Protein AF-A0A496WK69-F1 (afdb_monomer_lite)

pLDDT: mean 81.02, std 20.54, range [31.05, 97.62]

Secondary structure (DSSP, 8-state):
------------------TT--EEEEEEEE--SS---HHHHHHHHHTT-TT-TT----EEEEEEEEETTTEEEEEEEESS----BTTEEEEEEEEE-----TT-----------------TT--

Sequence (124 aa):
MYHLAEIGSLVPERYISTPEATMYLSKVLIEGDKTISAYQIHQRLWALFPRQAKANRDFLFRVEGQQPGLGCELLMQSAQTPQTTATTRVLGQKRFEPAFHVGQRLRFRLRANPIKTIKDPNKG

Foldseek 3Di:
DDDDDDDDDPPPPDFPDDPPQWKKKWKKFFDAQDDDDPVVVLVQQVVQDVVCPPDDPFKDKDFPDADGRRGTIMIMMGSDDGHDDPGMDGPDMDTDRDGDDPPDDDDDDDDDDDDDDDDDPPPD

Radius of gyration: 22.36 Å; chains: 1; bounding box: 78×50×46 Å

Structure (mmCIF, N/CA/C/O backbone):
data_AF-A0A496WK69-F1
#
_entry.id   AF-A0A496WK69-F1
#
loop_
_atom_site.group_PDB
_atom_site.id
_atom_site.type_symbol
_atom_site.label_atom_id
_atom_site.label_alt_id
_atom_site.label_comp_id
_atom_site.label_asym_id
_atom_site.label_entity_id
_atom_site.label_seq_id
_atom_site.pdbx_PDB_ins_code
_atom_site.Cartn_x
_atom_site.Cartn_y
_atom_site.Cartn_z
_atom_site.occupancy
_atom_site.B_iso_or_equiv
_atom_site.auth_seq_id
_atom_site.auth_comp_id
_atom_site.auth_asym_id
_atom_site.auth_atom_id
_atom_site.pdbx_PDB_model_num
ATOM 1 N N . MET A 1 1 ? -60.304 -21.040 15.673 1.00 36.16 1 MET A N 1
ATOM 2 C CA . MET A 1 1 ? -59.674 -22.369 15.554 1.00 36.16 1 MET A CA 1
ATOM 3 C C . MET A 1 1 ? -58.195 -22.186 15.877 1.00 36.16 1 MET A C 1
ATOM 5 O O . MET A 1 1 ? -57.586 -21.280 15.329 1.00 36.16 1 MET A O 1
ATOM 9 N N . TYR A 1 2 ? -57.743 -22.935 16.881 1.00 31.05 2 TYR A N 1
ATOM 10 C CA . TYR A 1 2 ? -56.434 -23.051 17.550 1.00 31.05 2 TYR A CA 1
ATOM 11 C C . TYR A 1 2 ? -55.180 -22.814 16.657 1.00 31.05 2 TYR A C 1
ATOM 13 O O . TYR A 1 2 ? -55.219 -23.183 15.491 1.00 31.05 2 TYR A O 1
ATOM 21 N N . HIS A 1 3 ? -54.156 -22.041 17.088 1.00 32.12 3 HIS A N 1
ATOM 22 C CA . HIS A 1 3 ? -52.976 -22.420 17.930 1.00 32.12 3 HIS A CA 1
ATOM 23 C C . 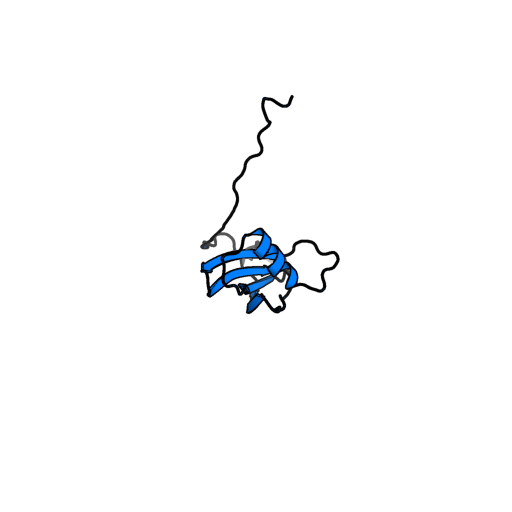HIS A 1 3 ? -52.000 -23.331 17.129 1.00 32.12 3 HIS A C 1
ATOM 25 O O . HIS A 1 3 ? -52.487 -24.284 16.542 1.00 32.12 3 HIS A O 1
ATOM 31 N N . LEU A 1 4 ? -50.676 -23.162 16.947 1.00 33.94 4 LEU A N 1
ATOM 32 C CA . LEU A 1 4 ? -49.480 -22.619 17.640 1.00 33.94 4 LEU A CA 1
ATOM 33 C C . LEU A 1 4 ? -48.410 -22.332 16.540 1.00 33.94 4 LEU A C 1
ATOM 35 O O . LEU A 1 4 ? -48.457 -22.975 15.497 1.00 33.94 4 LEU A O 1
ATOM 39 N N . ALA A 1 5 ? -47.568 -21.287 16.595 1.00 32.78 5 ALA A N 1
ATOM 40 C CA . ALA A 1 5 ? -46.218 -21.252 17.205 1.00 32.78 5 ALA A CA 1
ATOM 41 C C . ALA A 1 5 ? -45.318 -22.438 16.737 1.00 32.78 5 ALA A C 1
ATOM 43 O O . ALA A 1 5 ? -45.739 -23.580 16.815 1.00 32.78 5 ALA A O 1
ATOM 44 N N . GLU A 1 6 ? -44.116 -22.278 16.167 1.00 37.12 6 GLU A N 1
ATOM 45 C CA . GLU A 1 6 ? -42.922 -21.718 16.805 1.00 37.12 6 GLU A CA 1
ATOM 46 C C . GLU A 1 6 ? -41.688 -21.717 15.860 1.00 37.12 6 GLU A C 1
ATOM 48 O O . GLU A 1 6 ? -41.479 -22.641 15.081 1.00 37.12 6 GLU A O 1
ATOM 53 N N . ILE A 1 7 ? -40.848 -20.688 16.043 1.00 35.31 7 ILE A N 1
ATOM 54 C CA . ILE A 1 7 ? -39.372 -20.716 16.126 1.00 35.31 7 ILE A CA 1
ATOM 55 C C . ILE A 1 7 ? -38.533 -21.028 14.864 1.00 35.31 7 ILE A C 1
ATOM 57 O O . ILE A 1 7 ? -38.249 -22.163 14.510 1.00 35.31 7 ILE A O 1
ATOM 61 N N . GLY A 1 8 ? -37.930 -19.954 14.341 1.00 35.62 8 GLY A N 1
ATOM 62 C CA . GLY A 1 8 ? -36.472 -19.799 14.397 1.00 35.62 8 GLY A CA 1
ATOM 63 C C . GLY A 1 8 ? -35.630 -20.492 13.327 1.00 35.62 8 GLY A C 1
ATOM 64 O O . GLY A 1 8 ? -35.129 -21.591 13.522 1.00 35.62 8 GLY A O 1
ATOM 65 N N . SER A 1 9 ? -35.232 -19.720 12.317 1.00 32.97 9 SER A N 1
ATOM 66 C CA . SER A 1 9 ? -33.816 -19.719 11.949 1.00 32.97 9 SER A CA 1
ATOM 67 C C . SER A 1 9 ? -33.306 -18.290 12.028 1.00 32.97 9 SER A C 1
ATOM 69 O O . SER A 1 9 ? -33.605 -17.448 11.183 1.00 32.97 9 SER A O 1
ATOM 71 N N . LEU A 1 10 ? -32.578 -18.039 13.109 1.00 39.06 10 LEU A N 1
ATOM 72 C CA . LEU A 1 10 ? -31.714 -16.893 13.327 1.00 39.06 10 LEU A CA 1
ATOM 73 C C . LEU A 1 10 ? -30.897 -16.650 12.055 1.00 39.06 10 LEU A C 1
ATOM 75 O O . LEU A 1 10 ? -29.939 -17.372 11.790 1.00 39.06 10 LEU A O 1
ATOM 79 N N . VAL A 1 11 ? -31.271 -15.652 11.259 1.00 44.66 11 VAL A N 1
ATOM 80 C CA . VAL A 1 11 ? -30.336 -15.088 10.288 1.00 44.66 11 VAL A CA 1
ATOM 81 C C . VAL A 1 11 ? -29.286 -14.393 11.153 1.00 44.66 11 VAL A C 1
ATOM 83 O O . VAL A 1 11 ? -29.664 -13.493 11.907 1.00 44.66 11 VAL A O 1
ATOM 86 N N . PRO A 1 12 ? -28.009 -14.816 11.166 1.00 38.50 12 PRO A N 1
ATOM 87 C CA . PRO A 1 12 ? -27.012 -14.113 11.946 1.00 38.50 12 PRO A CA 1
ATOM 88 C C . PRO A 1 12 ? -26.787 -12.764 11.267 1.00 38.50 12 PRO A C 1
ATOM 90 O O . PRO A 1 12 ? -26.055 -12.622 10.290 1.00 38.50 12 PRO A O 1
ATOM 93 N N . GLU A 1 13 ? -27.489 -11.772 11.791 1.00 48.25 13 GLU A N 1
ATOM 94 C CA . GLU A 1 13 ? -27.231 -10.364 11.598 1.00 48.25 13 GLU A CA 1
ATOM 95 C C . GLU A 1 13 ? -25.744 -10.099 11.886 1.00 48.25 13 GLU A C 1
ATOM 97 O O . GLU A 1 13 ? -25.196 -10.611 12.868 1.00 48.25 13 GLU A O 1
ATOM 102 N N . ARG A 1 14 ? -25.129 -9.250 11.047 1.00 44.06 14 ARG A N 1
ATOM 103 C CA . ARG A 1 14 ? -23.736 -8.738 11.072 1.00 44.06 14 ARG A CA 1
ATOM 104 C C . ARG A 1 14 ? -22.775 -9.376 10.066 1.00 44.06 14 ARG A C 1
ATOM 106 O O . ARG A 1 14 ? -21.663 -9.780 10.404 1.00 44.06 14 ARG A O 1
ATOM 113 N N . TYR A 1 15 ? -23.151 -9.307 8.793 1.00 42.00 15 TYR A N 1
ATOM 114 C CA . TYR A 1 15 ? -22.166 -9.070 7.743 1.00 42.00 15 TYR A CA 1
ATOM 115 C C . TYR A 1 15 ? -21.803 -7.576 7.784 1.00 42.00 15 TYR A C 1
ATOM 117 O O . TYR A 1 15 ? -22.607 -6.728 7.406 1.00 42.00 15 TYR A O 1
ATOM 125 N N . ILE A 1 16 ? -20.623 -7.223 8.303 1.00 48.59 16 ILE A N 1
ATOM 126 C CA . ILE A 1 16 ? -20.099 -5.851 8.193 1.00 48.59 16 ILE A CA 1
ATOM 127 C C . ILE A 1 16 ? -19.389 -5.763 6.840 1.00 48.59 16 ILE A C 1
ATOM 129 O O . ILE A 1 16 ? -18.165 -5.750 6.759 1.00 48.59 16 ILE A O 1
ATOM 133 N N . SER A 1 17 ? -20.163 -5.777 5.762 1.00 46.31 17 SER A N 1
ATOM 134 C CA . SER A 1 17 ? -19.691 -5.310 4.464 1.00 46.31 17 SER A CA 1
ATOM 135 C C . SER A 1 17 ? -20.702 -4.290 3.986 1.00 46.31 17 SER A C 1
ATOM 137 O O . SER A 1 17 ? -21.854 -4.622 3.709 1.00 46.31 17 SER A O 1
ATOM 139 N N . THR A 1 18 ? -20.295 -3.025 3.979 1.00 45.53 18 THR A N 1
ATOM 140 C CA . THR A 1 18 ? -21.033 -1.979 3.281 1.00 45.53 18 THR A CA 1
ATOM 141 C C . THR A 1 18 ? -21.160 -2.395 1.809 1.00 45.53 18 THR A C 1
ATOM 143 O O . THR A 1 18 ? -20.129 -2.649 1.185 1.00 45.53 18 THR A O 1
ATOM 146 N N . PRO A 1 19 ? -22.371 -2.462 1.224 1.00 44.44 19 PRO A N 1
ATOM 147 C CA . PRO A 1 19 ? -22.576 -3.062 -0.101 1.00 44.44 19 PRO A CA 1
ATOM 148 C C . PRO A 1 19 ? -21.955 -2.325 -1.304 1.00 44.44 19 PRO A C 1
ATOM 150 O O . PRO A 1 19 ? -22.156 -2.767 -2.429 1.00 44.44 19 PRO A O 1
ATOM 153 N N . GLU A 1 20 ? -21.211 -1.227 -1.126 1.00 51.00 20 GLU A N 1
ATOM 154 C CA . 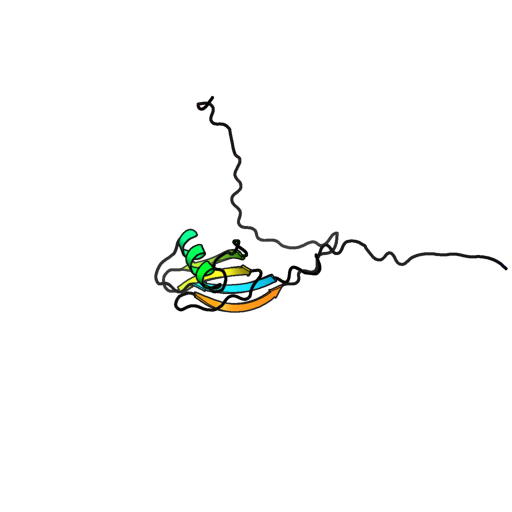GLU A 1 20 ? -20.808 -0.359 -2.252 1.00 51.00 20 GLU A CA 1
ATOM 155 C C . GLU A 1 20 ? -19.311 -0.034 -2.362 1.00 51.00 20 GLU A C 1
ATOM 157 O O . GLU A 1 20 ? -18.875 0.488 -3.389 1.00 51.00 20 GLU A O 1
ATOM 162 N N . ALA A 1 21 ? -18.471 -0.376 -1.380 1.00 56.62 21 ALA A N 1
ATOM 163 C CA . ALA A 1 21 ? -17.036 -0.086 -1.469 1.00 56.62 21 ALA A CA 1
ATOM 164 C C . ALA A 1 21 ? -16.298 -1.174 -2.267 1.00 56.62 21 ALA A C 1
ATOM 166 O O . ALA A 1 21 ? -15.537 -1.971 -1.717 1.00 56.62 21 ALA A O 1
ATOM 167 N N . THR A 1 22 ? -16.524 -1.216 -3.583 1.00 73.38 22 THR A N 1
ATOM 168 C CA . THR A 1 22 ? -15.731 -2.069 -4.476 1.00 73.38 22 THR A CA 1
ATOM 169 C C . THR A 1 22 ? -14.287 -1.576 -4.473 1.00 73.38 22 THR A C 1
ATOM 171 O O . THR A 1 22 ? -13.997 -0.480 -4.946 1.00 73.38 22 THR A O 1
ATOM 174 N N . MET A 1 23 ? -13.373 -2.384 -3.939 1.00 90.25 23 MET A N 1
ATOM 175 C CA . MET A 1 23 ? -11.940 -2.093 -3.934 1.00 90.25 23 MET A CA 1
ATOM 176 C C . MET A 1 23 ? -11.185 -3.076 -4.825 1.00 90.25 23 MET A C 1
ATOM 178 O O . MET A 1 23 ? -11.653 -4.176 -5.118 1.00 90.25 23 MET A O 1
ATOM 182 N N . TYR A 1 24 ? -9.985 -2.688 -5.237 1.00 93.94 24 TYR A N 1
ATOM 183 C CA . TYR A 1 24 ? -9.067 -3.510 -6.012 1.00 93.94 24 TYR A CA 1
ATOM 184 C C . TYR A 1 24 ? -7.810 -3.780 -5.198 1.00 93.94 24 TYR A C 1
ATOM 186 O O . TYR A 1 24 ? -7.271 -2.879 -4.556 1.00 93.94 24 TYR A O 1
ATOM 194 N N . LEU A 1 25 ? -7.320 -5.017 -5.255 1.00 96.38 25 LEU A N 1
ATOM 195 C CA . LEU A 1 25 ? -5.971 -5.370 -4.827 1.00 96.38 25 LEU A CA 1
ATOM 196 C C . LEU A 1 25 ? -5.105 -5.589 -6.058 1.00 96.38 25 LEU A C 1
ATOM 198 O O . LEU A 1 25 ? -5.446 -6.390 -6.929 1.00 96.38 25 LEU A O 1
ATOM 202 N N . SER A 1 26 ? -3.972 -4.900 -6.101 1.00 97.44 26 SER A N 1
ATOM 203 C CA . SER A 1 26 ? -3.037 -4.934 -7.220 1.00 97.44 26 SER A CA 1
ATOM 204 C C . SER A 1 26 ? -1.630 -5.250 -6.735 1.00 97.44 26 SER A C 1
ATOM 206 O O . SER A 1 26 ? -1.152 -4.646 -5.772 1.00 97.44 26 SER A O 1
ATOM 208 N N . LYS A 1 27 ? -0.953 -6.175 -7.418 1.00 97.62 27 LYS A N 1
ATOM 209 C CA . LYS A 1 27 ? 0.495 -6.347 -7.294 1.00 97.62 27 LYS A CA 1
ATOM 210 C C . LYS A 1 27 ? 1.166 -5.382 -8.266 1.00 97.62 27 LYS A C 1
ATOM 212 O O . LYS A 1 27 ? 0.860 -5.391 -9.458 1.00 97.62 27 LYS A O 1
ATOM 217 N N . VAL A 1 28 ? 2.057 -4.543 -7.754 1.00 97.56 28 VAL A N 1
ATOM 218 C CA . VAL A 1 28 ? 2.705 -3.463 -8.505 1.00 97.56 28 VAL A CA 1
ATOM 219 C C . VAL A 1 28 ? 4.218 -3.604 -8.397 1.00 97.56 28 VAL A C 1
ATOM 221 O O . VAL A 1 28 ? 4.733 -3.957 -7.338 1.00 97.56 28 VAL A O 1
ATOM 224 N N . LEU A 1 29 ? 4.917 -3.312 -9.489 1.00 97.00 29 LEU A N 1
ATOM 225 C CA . LEU A 1 29 ? 6.368 -3.208 -9.553 1.00 97.00 29 LEU A CA 1
ATOM 226 C C . LEU A 1 29 ? 6.743 -1.792 -9.985 1.00 97.00 29 LEU A C 1
ATOM 228 O O . LEU A 1 29 ? 6.347 -1.354 -11.063 1.00 97.00 29 LEU A O 1
ATOM 232 N N . ILE A 1 30 ? 7.514 -1.086 -9.163 1.00 96.00 30 ILE A N 1
ATOM 233 C CA . ILE A 1 30 ? 8.203 0.136 -9.587 1.00 96.00 30 ILE A CA 1
ATOM 234 C C . ILE A 1 30 ? 9.595 -0.273 -10.051 1.00 96.00 30 ILE A C 1
ATOM 236 O O . ILE A 1 30 ? 10.375 -0.824 -9.273 1.00 96.00 30 ILE A O 1
ATOM 240 N N . GLU A 1 31 ? 9.888 -0.019 -11.319 1.00 91.69 31 GLU A N 1
ATOM 241 C CA . GLU A 1 31 ? 11.171 -0.360 -11.928 1.00 91.69 31 GLU A CA 1
ATOM 242 C C . GLU A 1 31 ? 12.239 0.656 -11.504 1.00 91.69 31 GLU A C 1
ATOM 244 O O . GLU A 1 31 ? 11.959 1.848 -11.343 1.00 91.69 31 GLU A O 1
ATOM 249 N N . GLY A 1 32 ? 13.467 0.188 -11.290 1.00 87.81 32 GLY A N 1
ATOM 250 C CA . GLY A 1 32 ? 14.566 1.051 -10.876 1.00 87.81 32 GLY A CA 1
ATOM 251 C C . GLY A 1 32 ? 15.845 0.291 -10.551 1.00 87.81 32 GLY A C 1
ATOM 252 O O . GLY A 1 32 ? 15.822 -0.852 -10.094 1.00 87.81 32 GLY A O 1
ATOM 253 N N . ASP A 1 33 ? 16.970 0.962 -10.769 1.00 83.12 33 ASP A N 1
ATOM 254 C CA . ASP A 1 33 ? 18.319 0.501 -10.439 1.00 83.12 33 ASP A CA 1
ATOM 255 C C . ASP A 1 33 ? 18.636 0.659 -8.943 1.00 83.12 33 ASP A C 1
ATOM 257 O O . ASP A 1 33 ? 19.412 -0.110 -8.378 1.00 83.12 33 ASP A O 1
ATOM 261 N N . LYS A 1 34 ? 18.001 1.632 -8.282 1.00 86.12 34 LYS A N 1
ATOM 262 C CA . LYS A 1 34 ? 18.241 2.000 -6.884 1.00 86.12 34 LYS A CA 1
ATOM 263 C C . LYS A 1 34 ? 17.013 1.804 -6.010 1.00 86.12 34 LYS A C 1
ATOM 265 O O . LYS A 1 34 ? 15.869 1.774 -6.460 1.00 86.12 34 LYS A O 1
ATOM 270 N N . THR A 1 35 ? 17.270 1.733 -4.710 1.00 88.19 35 THR A N 1
ATOM 271 C CA . THR A 1 35 ? 16.225 1.836 -3.699 1.00 88.19 35 THR A CA 1
ATOM 272 C C . THR A 1 35 ? 15.611 3.240 -3.712 1.00 88.19 35 THR A C 1
ATOM 274 O O . THR A 1 35 ? 16.311 4.245 -3.796 1.00 88.19 35 THR A O 1
ATOM 277 N N . ILE A 1 36 ? 14.285 3.305 -3.614 1.00 91.75 36 ILE A N 1
ATOM 278 C CA . ILE A 1 36 ? 13.504 4.543 -3.570 1.00 91.75 36 ILE A CA 1
ATOM 279 C C . ILE A 1 36 ? 12.842 4.728 -2.202 1.00 91.75 36 ILE A C 1
ATOM 281 O O . ILE A 1 36 ? 12.579 3.761 -1.481 1.00 91.75 36 ILE A O 1
ATOM 285 N N . SER A 1 37 ? 12.592 5.981 -1.826 1.00 92.56 37 SER A N 1
ATOM 286 C CA . SER A 1 37 ? 11.968 6.343 -0.551 1.00 92.56 37 SER A CA 1
ATOM 287 C C . SER A 1 37 ? 10.447 6.157 -0.577 1.00 92.56 37 SER A C 1
ATOM 289 O O . SER A 1 37 ? 9.823 6.122 -1.637 1.00 92.56 37 SER A O 1
ATOM 291 N N . ALA A 1 38 ? 9.812 6.116 0.600 1.00 90.19 38 ALA A N 1
ATOM 292 C CA . ALA A 1 38 ? 8.351 6.036 0.707 1.00 90.19 38 ALA A CA 1
ATOM 293 C C . ALA A 1 38 ? 7.628 7.191 -0.016 1.00 90.19 38 ALA A C 1
ATOM 295 O O . ALA A 1 38 ? 6.554 6.990 -0.580 1.00 90.19 38 ALA A O 1
ATOM 296 N N . TYR A 1 39 ? 8.230 8.384 -0.033 1.00 92.19 39 TYR A N 1
ATOM 297 C CA . TYR A 1 39 ? 7.693 9.538 -0.750 1.00 92.19 39 TYR A CA 1
ATOM 298 C C . TYR A 1 39 ? 7.769 9.350 -2.269 1.00 92.19 39 TYR A C 1
ATOM 300 O O . TYR A 1 39 ? 6.782 9.560 -2.968 1.00 92.19 39 TYR A O 1
ATOM 308 N N . GLN A 1 40 ? 8.910 8.878 -2.778 1.00 94.31 40 GLN A N 1
ATOM 309 C CA . GLN A 1 40 ? 9.067 8.577 -4.203 1.00 94.31 40 GLN A CA 1
ATOM 310 C C . GLN A 1 40 ? 8.111 7.465 -4.642 1.00 94.31 40 GLN A C 1
ATOM 312 O O . GLN A 1 40 ? 7.456 7.596 -5.671 1.00 94.31 40 GLN A O 1
ATOM 317 N N . ILE A 1 41 ? 7.962 6.409 -3.835 1.00 94.88 41 ILE A N 1
ATOM 318 C CA . ILE A 1 41 ? 6.965 5.355 -4.063 1.00 94.88 41 ILE A CA 1
ATOM 319 C C . ILE A 1 41 ? 5.569 5.967 -4.181 1.00 94.88 41 ILE A C 1
ATOM 321 O O . ILE A 1 41 ? 4.857 5.692 -5.142 1.00 94.88 41 ILE A O 1
ATOM 325 N N . HIS A 1 42 ? 5.190 6.832 -3.238 1.00 92.62 42 HIS A N 1
ATOM 326 C CA . HIS A 1 42 ? 3.892 7.495 -3.265 1.00 92.62 42 HIS A CA 1
ATOM 327 C C . HIS A 1 42 ? 3.675 8.296 -4.556 1.00 92.62 42 HIS A C 1
ATOM 329 O O . HIS A 1 42 ? 2.626 8.159 -5.177 1.00 92.62 42 HIS A O 1
ATOM 335 N N . GLN A 1 43 ? 4.662 9.086 -4.990 1.00 92.12 43 GLN A N 1
ATOM 336 C CA . GLN A 1 43 ? 4.578 9.849 -6.241 1.00 92.12 43 GLN A CA 1
ATOM 337 C C . GLN A 1 43 ? 4.383 8.941 -7.464 1.00 92.12 43 GLN A C 1
ATOM 339 O O . GLN A 1 43 ? 3.567 9.244 -8.332 1.00 92.12 43 GLN A O 1
ATOM 344 N N . ARG A 1 44 ? 5.099 7.811 -7.525 1.00 93.69 44 ARG A N 1
ATOM 345 C CA . ARG A 1 44 ? 4.977 6.840 -8.624 1.00 93.69 44 ARG A CA 1
ATOM 346 C C . ARG A 1 44 ? 3.611 6.161 -8.642 1.00 93.69 44 ARG A C 1
ATOM 348 O O . ARG A 1 44 ? 2.997 6.066 -9.699 1.00 93.69 44 ARG A O 1
ATOM 355 N N . LEU A 1 45 ? 3.108 5.746 -7.480 1.00 93.75 45 LEU A N 1
ATOM 356 C CA . LEU A 1 45 ? 1.777 5.144 -7.368 1.00 93.75 45 LEU A CA 1
ATOM 357 C C . LEU A 1 45 ? 0.662 6.141 -7.701 1.00 93.75 45 LEU A C 1
ATOM 359 O O . LEU A 1 45 ? -0.328 5.757 -8.315 1.00 93.75 45 LEU A O 1
ATOM 363 N N . TRP A 1 46 ? 0.834 7.419 -7.359 1.00 91.38 46 TRP A N 1
ATOM 364 C CA . TRP A 1 46 ? -0.127 8.467 -7.707 1.00 91.38 46 TRP A CA 1
ATOM 365 C C . TRP A 1 46 ? -0.319 8.601 -9.225 1.00 91.38 46 TRP A C 1
ATOM 367 O O . TRP A 1 46 ? -1.437 8.778 -9.703 1.00 91.38 46 TRP A O 1
ATOM 377 N N . ALA A 1 47 ? 0.758 8.445 -10.001 1.00 91.38 47 ALA A N 1
ATOM 378 C CA . ALA A 1 47 ? 0.714 8.523 -11.461 1.00 91.38 47 ALA A CA 1
ATOM 379 C C . ALA A 1 47 ? -0.104 7.396 -12.124 1.00 91.38 47 ALA A C 1
ATOM 381 O O . ALA A 1 47 ? -0.458 7.518 -13.295 1.00 91.38 47 ALA A O 1
ATOM 382 N N . LEU A 1 48 ? -0.449 6.328 -11.391 1.00 92.00 48 LEU A N 1
ATOM 383 C CA . LEU A 1 48 ? -1.305 5.243 -11.889 1.00 92.00 48 LEU A CA 1
ATOM 384 C C . LEU A 1 48 ? -2.777 5.671 -12.070 1.00 92.00 48 LEU A C 1
ATOM 386 O O . LEU A 1 48 ? -3.563 4.901 -12.629 1.00 92.00 48 LEU A O 1
ATOM 390 N N . PHE A 1 49 ? -3.158 6.873 -11.608 1.00 90.19 49 PHE A N 1
ATOM 391 C CA . PHE A 1 49 ? -4.539 7.373 -11.584 1.00 90.19 49 PHE A CA 1
ATOM 392 C C . PHE A 1 49 ? -4.689 8.750 -12.274 1.00 90.19 49 PHE A C 1
ATOM 394 O O . PHE A 1 49 ? -4.995 9.752 -11.629 1.00 90.19 49 PHE A O 1
ATOM 401 N N . PRO A 1 50 ? -4.521 8.846 -13.606 1.00 78.75 50 PRO A N 1
ATOM 402 C CA . PRO A 1 50 ? -4.439 10.131 -14.315 1.00 78.75 50 PRO A CA 1
ATOM 403 C C . PRO A 1 50 ? -5.744 10.951 -14.358 1.00 78.75 50 PRO A C 1
ATOM 405 O O . PRO A 1 50 ? -5.703 12.153 -14.599 1.00 78.75 50 PRO A O 1
ATOM 408 N N . ARG A 1 51 ? -6.918 10.349 -14.112 1.00 70.06 51 ARG A N 1
ATOM 409 C CA . ARG A 1 51 ? -8.231 11.035 -14.194 1.00 70.06 51 ARG A CA 1
ATOM 410 C C . ARG A 1 51 ? -8.641 11.777 -12.913 1.00 70.06 51 ARG A C 1
ATOM 412 O O . ARG A 1 51 ? -9.800 12.143 -12.748 1.00 70.06 51 ARG A O 1
ATOM 419 N N . GLN A 1 52 ? -7.699 12.002 -12.004 1.00 63.56 52 GLN A N 1
ATOM 420 C CA . GLN A 1 52 ? -7.945 12.476 -10.646 1.00 63.56 52 GLN A CA 1
ATOM 421 C C . GLN A 1 52 ? -7.315 13.858 -10.386 1.00 63.56 52 GLN A C 1
ATOM 423 O O . GLN A 1 52 ? -6.512 14.035 -9.478 1.00 63.56 52 GLN A O 1
ATOM 428 N N . ALA A 1 53 ? -7.710 14.878 -11.157 1.00 52.06 53 ALA A N 1
ATOM 429 C CA . ALA A 1 53 ? -7.223 16.257 -10.976 1.00 52.06 53 ALA A CA 1
ATOM 430 C C . ALA A 1 53 ? -7.669 16.922 -9.648 1.00 52.06 53 ALA A C 1
ATOM 432 O O . ALA A 1 53 ? -7.157 17.977 -9.285 1.00 52.06 53 ALA A O 1
ATOM 433 N N . LYS A 1 54 ? -8.622 16.317 -8.922 1.00 55.94 54 LYS A N 1
ATOM 4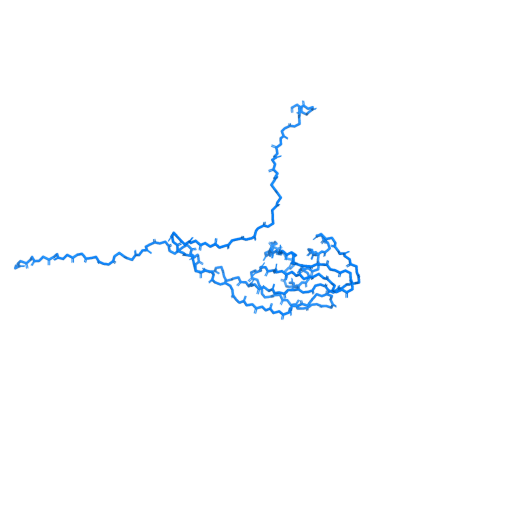34 C CA . LYS A 1 54 ? -9.166 16.798 -7.635 1.00 55.94 54 LYS A CA 1
ATOM 435 C C . LYS A 1 54 ? -9.182 15.738 -6.524 1.00 55.94 54 LYS A C 1
ATOM 437 O O . LYS A 1 54 ? -9.782 15.979 -5.479 1.00 55.94 54 LYS A O 1
ATOM 442 N N . ALA A 1 55 ? -8.631 14.547 -6.752 1.00 57.44 55 ALA A N 1
ATOM 443 C CA . ALA A 1 55 ? -9.006 13.412 -5.918 1.00 57.44 55 ALA A CA 1
ATOM 444 C C . ALA A 1 55 ? -8.308 13.371 -4.562 1.00 57.44 55 ALA A C 1
ATOM 446 O O . ALA A 1 55 ? -7.126 13.686 -4.408 1.00 57.44 55 ALA A O 1
ATOM 447 N N . ASN A 1 56 ? -9.096 12.910 -3.601 1.00 62.72 56 ASN A N 1
ATOM 448 C CA . ASN A 1 56 ? -8.643 12.449 -2.311 1.00 62.72 56 ASN A CA 1
ATOM 449 C C . ASN A 1 56 ? -7.724 11.227 -2.500 1.00 62.72 56 ASN A C 1
ATOM 451 O O . ASN A 1 56 ? -7.810 10.503 -3.493 1.00 62.72 56 ASN A O 1
ATOM 455 N N . ARG A 1 57 ? -6.784 11.027 -1.577 1.00 66.38 57 ARG A N 1
ATOM 456 C CA . ARG A 1 57 ? -5.812 9.929 -1.636 1.00 66.38 57 ARG A CA 1
ATOM 457 C C . ARG A 1 57 ? -6.514 8.591 -1.385 1.00 66.38 57 ARG A C 1
ATOM 459 O O . ARG A 1 57 ? -6.527 8.102 -0.259 1.00 66.38 57 ARG A O 1
ATOM 466 N N . ASP A 1 58 ? -7.021 7.970 -2.444 1.00 80.62 58 ASP A N 1
ATOM 467 C CA . ASP A 1 58 ? -7.870 6.775 -2.343 1.00 80.62 58 ASP A CA 1
ATOM 468 C C . ASP A 1 58 ? -7.099 5.460 -2.582 1.00 80.62 58 ASP A C 1
ATOM 470 O O . ASP A 1 58 ? -7.596 4.522 -3.218 1.00 80.62 58 ASP A O 1
ATOM 474 N N . PHE A 1 59 ? -5.856 5.379 -2.084 1.00 91.38 59 PHE A N 1
ATOM 475 C CA . PHE A 1 59 ? -5.086 4.132 -2.081 1.00 91.38 59 PHE A CA 1
ATOM 476 C C . PHE A 1 59 ? -4.198 3.946 -0.843 1.00 91.38 59 PHE A C 1
ATOM 478 O O . PHE A 1 59 ? -3.624 4.884 -0.282 1.00 91.38 59 PHE A O 1
ATOM 485 N N . LEU A 1 60 ? -4.034 2.680 -0.461 1.00 93.81 60 LEU A N 1
ATOM 486 C CA . LEU A 1 60 ? -3.069 2.198 0.522 1.00 93.81 60 LEU A CA 1
ATOM 487 C C . LEU A 1 60 ? -2.078 1.263 -0.163 1.00 93.81 60 LEU A C 1
ATOM 489 O O . LEU A 1 60 ? -2.410 0.574 -1.124 1.00 93.81 60 LEU A O 1
ATOM 493 N N . PHE A 1 61 ? -0.854 1.203 0.347 1.00 95.56 61 PHE A N 1
ATOM 494 C CA . PHE A 1 61 ? 0.142 0.277 -0.170 1.00 95.56 61 PHE A CA 1
ATOM 495 C C . PHE A 1 61 ? 1.050 -0.245 0.932 1.00 95.56 61 PHE A C 1
ATOM 497 O O . PHE A 1 61 ? 1.216 0.363 1.992 1.00 95.56 61 PHE A O 1
ATOM 504 N N . ARG A 1 62 ? 1.682 -1.376 0.644 1.00 95.75 62 ARG A N 1
ATOM 505 C CA . ARG A 1 62 ? 2.719 -1.977 1.469 1.00 95.75 62 ARG A CA 1
ATOM 506 C C . ARG A 1 62 ? 3.819 -2.506 0.563 1.00 95.75 62 ARG A C 1
ATOM 508 O O . ARG A 1 62 ? 3.550 -3.331 -0.303 1.00 95.75 62 ARG A O 1
ATOM 515 N N . VAL A 1 63 ? 5.050 -2.069 0.813 1.00 96.00 63 VAL A N 1
ATOM 516 C CA . VAL A 1 63 ? 6.246 -2.636 0.175 1.00 96.00 63 VAL A CA 1
ATOM 517 C C . VAL A 1 63 ? 6.418 -4.078 0.649 1.00 96.00 63 VAL A C 1
ATOM 519 O O . VAL A 1 63 ? 6.415 -4.333 1.857 1.00 96.00 63 VAL A O 1
ATOM 522 N N . GLU A 1 64 ? 6.524 -5.011 -0.291 1.00 94.62 64 GLU A N 1
ATOM 523 C CA . GLU A 1 64 ? 6.755 -6.435 -0.026 1.00 94.62 64 GLU A CA 1
ATOM 524 C C . GLU A 1 64 ? 8.225 -6.813 -0.212 1.00 94.62 64 GLU A C 1
ATOM 526 O O . GLU A 1 64 ? 8.731 -7.639 0.543 1.00 94.62 64 GLU A O 1
ATOM 531 N N . GLY A 1 65 ? 8.921 -6.149 -1.137 1.00 92.94 65 GLY A N 1
ATOM 532 C CA . GLY A 1 65 ? 10.354 -6.303 -1.356 1.00 92.94 65 GLY A CA 1
ATOM 533 C C . GLY A 1 65 ? 10.921 -5.121 -2.133 1.00 92.94 65 GLY A C 1
ATOM 534 O O . GLY A 1 65 ? 10.224 -4.504 -2.933 1.00 92.94 65 GLY A O 1
ATOM 535 N N . GLN A 1 66 ? 12.179 -4.776 -1.881 1.00 91.00 66 GLN A N 1
ATOM 536 C CA . GLN A 1 66 ? 12.875 -3.734 -2.627 1.00 91.00 66 GLN A CA 1
ATOM 537 C C . GLN A 1 66 ? 14.358 -4.074 -2.687 1.00 91.00 66 GLN A C 1
ATOM 539 O O . GLN A 1 66 ? 15.005 -4.185 -1.646 1.00 91.00 66 GLN A O 1
ATOM 544 N N . GLN A 1 67 ? 14.882 -4.251 -3.896 1.00 86.31 67 GLN A N 1
ATOM 545 C CA . GLN A 1 67 ? 16.278 -4.613 -4.127 1.00 86.31 67 GLN A CA 1
ATOM 546 C C . GLN A 1 67 ? 16.831 -3.794 -5.303 1.00 86.31 67 GLN A C 1
ATOM 548 O O . GLN A 1 67 ? 16.153 -3.684 -6.328 1.00 86.31 67 GLN A O 1
ATOM 553 N N . PRO A 1 68 ? 18.038 -3.205 -5.179 1.00 82.50 68 PRO A N 1
ATOM 554 C CA . PRO A 1 68 ? 18.707 -2.555 -6.305 1.00 82.50 68 PRO A CA 1
ATOM 555 C C . PRO A 1 68 ? 18.757 -3.473 -7.533 1.00 82.50 68 PRO A C 1
ATOM 557 O O . PRO A 1 68 ? 19.024 -4.666 -7.403 1.00 82.50 68 PRO A O 1
ATOM 560 N N . GLY A 1 69 ? 18.464 -2.931 -8.713 1.00 82.94 69 GLY A N 1
ATOM 561 C CA . GLY A 1 69 ? 18.425 -3.671 -9.980 1.00 82.94 69 GLY A CA 1
ATOM 562 C C . GLY A 1 69 ? 17.171 -4.524 -10.226 1.00 82.94 69 GLY A C 1
ATOM 563 O O . GLY A 1 69 ? 16.894 -4.843 -11.378 1.00 82.94 69 GLY A O 1
ATOM 564 N N . LEU A 1 70 ? 16.387 -4.857 -9.193 1.00 85.00 70 LEU A N 1
ATOM 565 C CA . LEU A 1 70 ? 15.123 -5.605 -9.325 1.00 85.00 70 LEU A CA 1
ATOM 566 C C . LEU A 1 70 ? 13.876 -4.736 -9.099 1.00 85.00 70 LEU A C 1
ATOM 568 O O . LEU A 1 70 ? 12.761 -5.172 -9.380 1.00 85.00 70 LEU A O 1
ATOM 572 N N . GLY A 1 71 ? 14.054 -3.508 -8.610 1.00 92.06 71 GLY A N 1
ATOM 573 C CA . GLY A 1 71 ? 12.972 -2.564 -8.347 1.00 92.06 71 GLY A CA 1
ATOM 574 C C . GLY A 1 71 ? 12.301 -2.745 -6.980 1.00 92.06 71 GLY A C 1
ATOM 575 O O . GLY A 1 71 ? 12.874 -3.283 -6.027 1.00 92.06 71 GLY A O 1
ATOM 576 N N . CYS A 1 72 ? 11.078 -2.226 -6.864 1.00 95.88 72 CYS A N 1
ATOM 577 C CA . CYS A 1 72 ? 10.266 -2.230 -5.647 1.00 95.88 72 CYS A CA 1
ATOM 578 C C . CYS A 1 72 ? 8.929 -2.938 -5.906 1.00 95.88 72 CYS A C 1
ATOM 580 O O . CYS A 1 72 ? 8.116 -2.455 -6.695 1.00 95.88 72 CYS A O 1
ATOM 582 N N . GLU A 1 73 ? 8.695 -4.068 -5.237 1.00 96.50 73 GLU A N 1
ATOM 583 C CA . GLU A 1 73 ? 7.430 -4.804 -5.270 1.00 96.50 73 GLU A CA 1
ATOM 584 C C . GLU A 1 73 ? 6.489 -4.331 -4.162 1.00 96.50 73 GLU A C 1
ATOM 586 O O . GLU A 1 73 ? 6.864 -4.243 -2.986 1.00 96.50 73 GLU A O 1
ATOM 591 N N . LEU A 1 74 ? 5.234 -4.074 -4.528 1.00 96.81 74 LEU A N 1
ATOM 592 C CA . LEU A 1 74 ? 4.213 -3.566 -3.622 1.00 96.81 74 LEU A CA 1
ATOM 593 C C . LEU A 1 74 ? 2.898 -4.324 -3.778 1.00 96.81 74 LEU A C 1
ATOM 595 O O . LEU A 1 74 ? 2.476 -4.667 -4.884 1.00 96.81 74 LEU A O 1
ATOM 599 N N . LEU A 1 75 ? 2.204 -4.482 -2.655 1.00 97.56 75 LEU A N 1
ATOM 600 C CA . LEU A 1 75 ? 0.776 -4.757 -2.635 1.00 97.56 75 LEU A CA 1
ATOM 601 C C . LEU A 1 75 ? 0.040 -3.432 -2.444 1.00 97.56 75 LEU A C 1
ATOM 603 O O . LEU A 1 75 ? 0.275 -2.735 -1.453 1.00 97.56 75 LEU A O 1
ATOM 607 N N . MET A 1 76 ? -0.847 -3.099 -3.375 1.00 96.75 76 MET A N 1
ATOM 608 C CA . MET A 1 76 ? -1.641 -1.874 -3.361 1.00 96.75 76 MET A CA 1
ATOM 609 C C . MET A 1 76 ? -3.133 -2.195 -3.277 1.00 96.75 76 MET A C 1
ATOM 611 O O . MET A 1 76 ? -3.620 -3.085 -3.970 1.00 96.75 76 MET A O 1
ATOM 615 N N . GLN A 1 77 ? -3.849 -1.447 -2.444 1.00 95.38 77 GLN A N 1
ATOM 616 C CA . GLN A 1 77 ? -5.304 -1.414 -2.367 1.00 95.38 77 GLN A CA 1
ATOM 617 C C . GLN A 1 77 ? -5.785 -0.054 -2.863 1.00 95.38 77 GLN A C 1
ATOM 619 O O . GLN A 1 77 ? -5.325 0.968 -2.357 1.00 95.38 77 GLN A O 1
ATOM 624 N N . SER A 1 78 ? -6.703 -0.027 -3.821 1.00 92.81 78 SER A N 1
ATOM 625 C CA . SER A 1 78 ? -7.240 1.214 -4.387 1.00 92.81 78 SER A CA 1
ATOM 626 C C . SER A 1 78 ? -8.731 1.093 -4.680 1.00 92.81 78 SER A C 1
ATOM 628 O O . SER A 1 78 ? -9.234 -0.000 -4.931 1.00 92.81 78 SER A O 1
ATOM 630 N N . ALA A 1 79 ? -9.447 2.218 -4.667 1.00 89.25 79 ALA A N 1
ATOM 631 C CA . ALA A 1 79 ? -10.861 2.255 -5.058 1.00 89.25 79 ALA A CA 1
ATOM 632 C C . ALA A 1 79 ? -11.059 2.085 -6.577 1.00 89.25 79 ALA A C 1
ATOM 634 O O . ALA A 1 79 ? -12.094 1.617 -7.039 1.00 89.25 79 ALA A O 1
ATOM 635 N N . GLN A 1 80 ? -10.048 2.449 -7.366 1.00 87.81 80 GLN A N 1
ATOM 636 C CA . GLN A 1 80 ? -10.078 2.393 -8.826 1.00 87.81 80 GLN A CA 1
ATOM 637 C C . GLN A 1 80 ? -9.013 1.429 -9.350 1.00 87.81 80 GLN A C 1
ATOM 639 O O . GLN A 1 80 ? -8.015 1.156 -8.676 1.00 87.81 80 GLN A O 1
ATOM 644 N N . THR A 1 81 ? -9.207 0.938 -10.571 1.00 90.44 81 THR A N 1
ATOM 645 C CA . THR A 1 81 ? -8.217 0.120 -11.278 1.00 90.44 81 THR A CA 1
ATOM 646 C C . THR A 1 81 ? -7.000 0.971 -11.661 1.00 90.44 81 THR A C 1
ATOM 648 O O . THR A 1 81 ? -7.177 1.971 -12.367 1.00 90.44 81 THR A O 1
ATOM 651 N N . PRO A 1 82 ? -5.779 0.605 -11.238 1.00 92.38 82 PRO A N 1
ATOM 652 C CA . PRO A 1 82 ? -4.575 1.331 -11.624 1.00 92.38 82 PRO A CA 1
ATOM 653 C C . PRO A 1 82 ? -4.208 1.082 -13.089 1.00 92.38 82 PRO A C 1
ATOM 655 O O . PRO A 1 82 ? -4.453 0.004 -13.631 1.00 92.38 82 PRO A O 1
ATOM 658 N N . GLN A 1 83 ? -3.566 2.065 -13.717 1.00 93.06 83 GLN A N 1
ATOM 659 C CA . GLN A 1 83 ? -3.036 1.950 -15.075 1.00 93.06 83 GLN A CA 1
ATOM 660 C C . GLN A 1 83 ? -1.510 1.929 -15.044 1.00 93.06 83 GLN A C 1
ATOM 662 O O . GLN A 1 83 ? -0.898 2.790 -14.421 1.00 93.06 83 GLN A O 1
ATOM 667 N N . THR A 1 84 ? -0.895 0.958 -15.723 1.00 94.94 84 THR A N 1
ATOM 668 C CA . THR A 1 84 ? 0.567 0.903 -15.888 1.00 94.94 84 THR A CA 1
ATOM 669 C C . THR A 1 84 ? 1.089 2.199 -16.511 1.00 94.94 84 THR A C 1
ATOM 671 O O . THR A 1 84 ? 0.487 2.747 -17.432 1.00 94.94 84 THR A O 1
ATOM 674 N N . THR A 1 85 ? 2.239 2.662 -16.026 1.00 93.06 85 THR A N 1
ATOM 675 C CA . THR A 1 85 ? 2.977 3.811 -16.566 1.00 93.06 85 THR A CA 1
ATOM 676 C C . THR A 1 85 ? 4.368 3.376 -17.024 1.00 93.06 85 THR A C 1
ATOM 678 O O . THR A 1 85 ? 4.780 2.242 -16.789 1.00 93.06 85 THR A O 1
ATOM 681 N N . ALA A 1 86 ? 5.133 4.296 -17.615 1.00 91.25 86 ALA A N 1
ATOM 682 C CA . ALA A 1 86 ? 6.491 4.033 -18.093 1.00 91.25 86 ALA A CA 1
ATOM 683 C C . ALA A 1 86 ? 7.486 3.552 -17.015 1.00 91.25 86 ALA A C 1
ATOM 685 O O . ALA A 1 86 ? 8.519 3.003 -17.363 1.00 91.25 86 ALA A O 1
ATOM 686 N N . THR A 1 87 ? 7.216 3.782 -15.724 1.00 90.50 87 THR A N 1
ATOM 687 C CA . THR A 1 87 ? 8.141 3.415 -14.625 1.00 90.50 87 THR A CA 1
ATOM 688 C C . THR A 1 87 ? 7.485 2.544 -13.557 1.00 90.50 87 THR A C 1
ATOM 690 O O . THR A 1 87 ? 8.077 2.253 -12.518 1.00 90.50 87 THR A O 1
ATOM 693 N N . THR A 1 88 ? 6.217 2.176 -13.740 1.00 95.44 88 THR A N 1
ATOM 694 C CA . THR A 1 88 ? 5.454 1.448 -12.725 1.00 95.44 88 THR A CA 1
ATOM 695 C C . THR A 1 88 ? 4.456 0.527 -13.396 1.00 95.44 88 THR A C 1
ATOM 697 O O . THR A 1 88 ? 3.505 0.977 -14.035 1.00 95.44 88 THR A O 1
ATOM 700 N N . ARG A 1 89 ? 4.677 -0.774 -13.223 1.00 96.69 89 ARG A N 1
ATOM 701 C CA . ARG A 1 89 ? 3.938 -1.845 -13.875 1.00 96.69 89 ARG A CA 1
ATOM 702 C C . ARG A 1 89 ? 2.961 -2.499 -12.910 1.00 96.69 89 ARG A C 1
ATOM 704 O O . ARG A 1 89 ? 3.336 -2.924 -11.819 1.00 96.69 89 ARG A O 1
ATOM 711 N N . VAL A 1 90 ? 1.708 -2.629 -13.332 1.00 96.88 90 VAL A N 1
ATOM 712 C CA . VAL A 1 90 ? 0.712 -3.451 -12.638 1.00 96.88 90 VAL A CA 1
ATOM 713 C C . VAL A 1 90 ? 0.911 -4.899 -13.089 1.00 96.88 90 VAL A C 1
ATOM 715 O O . VAL A 1 90 ? 0.660 -5.230 -14.244 1.00 96.88 90 VAL A O 1
ATOM 718 N N . LEU A 1 91 ? 1.409 -5.755 -12.195 1.00 96.56 91 LEU A N 1
ATOM 719 C CA . LEU A 1 91 ? 1.706 -7.165 -12.485 1.00 96.56 91 LEU A CA 1
ATOM 720 C C . LEU A 1 91 ? 0.452 -8.040 -12.479 1.00 96.56 91 LEU A C 1
ATOM 722 O O . LEU A 1 91 ? 0.393 -9.062 -13.153 1.00 96.56 91 LEU A O 1
ATOM 726 N N . GLY A 1 92 ? -0.538 -7.649 -11.685 1.00 96.00 92 GLY A N 1
ATOM 727 C CA . GLY A 1 92 ? -1.811 -8.337 -11.578 1.00 96.00 92 GLY A CA 1
ATOM 728 C C . GLY A 1 92 ? -2.767 -7.538 -10.712 1.00 96.00 92 GLY A C 1
ATOM 729 O O . GLY A 1 92 ? -2.339 -6.817 -9.810 1.00 96.00 92 GLY A O 1
ATOM 730 N N . GLN A 1 93 ? -4.058 -7.672 -10.984 1.00 95.12 93 GLN A N 1
ATOM 731 C CA . GLN A 1 93 ? -5.112 -7.000 -10.234 1.00 95.12 93 GLN A CA 1
ATOM 732 C C . GLN A 1 93 ? -6.303 -7.928 -10.044 1.00 95.12 93 GLN A C 1
ATOM 734 O O . GLN A 1 93 ? -6.581 -8.780 -10.888 1.00 95.12 93 GLN A O 1
ATOM 739 N N . LYS A 1 94 ? -7.019 -7.743 -8.940 1.00 94.62 94 LYS A N 1
ATOM 740 C CA . LYS A 1 94 ? -8.302 -8.396 -8.702 1.00 94.62 94 LYS A CA 1
ATOM 741 C C . LYS A 1 94 ? -9.228 -7.499 -7.900 1.00 94.62 94 LYS A C 1
ATOM 743 O O . LYS A 1 94 ? -8.777 -6.726 -7.053 1.00 94.62 94 LYS A O 1
ATOM 748 N N . ARG A 1 95 ? -10.527 -7.659 -8.133 1.00 93.69 95 ARG A N 1
ATOM 749 C CA . ARG A 1 95 ? -11.567 -7.102 -7.269 1.00 93.69 95 ARG A CA 1
ATOM 750 C C . ARG A 1 95 ? -11.458 -7.742 -5.881 1.00 93.69 95 ARG A C 1
ATOM 752 O O . ARG A 1 95 ? -11.174 -8.936 -5.762 1.00 93.69 95 ARG A O 1
ATOM 759 N N . PHE A 1 96 ? -11.605 -6.937 -4.838 1.00 91.19 96 PHE A N 1
ATOM 760 C CA . PHE A 1 96 ? -11.470 -7.354 -3.450 1.00 91.19 96 PHE A CA 1
ATOM 761 C C . PHE A 1 96 ? -12.758 -7.060 -2.690 1.00 91.19 96 PHE A C 1
ATOM 763 O O . PHE A 1 96 ? -13.052 -5.915 -2.359 1.00 91.19 96 PHE A O 1
ATOM 770 N N . GLU A 1 97 ? -13.497 -8.128 -2.412 1.00 89.94 97 GLU A N 1
ATOM 771 C CA . GLU A 1 97 ? -14.770 -8.113 -1.693 1.00 89.94 97 GLU A CA 1
ATOM 772 C C . GLU A 1 97 ? -14.621 -9.007 -0.461 1.00 89.94 97 GLU A C 1
ATOM 774 O O . GLU A 1 97 ? -14.929 -10.200 -0.510 1.00 89.94 97 GLU A O 1
ATOM 779 N N . PRO A 1 98 ? -14.012 -8.497 0.623 1.00 86.25 98 PRO A N 1
ATOM 780 C CA . PRO A 1 98 ? -13.805 -9.308 1.806 1.00 86.25 98 PRO A CA 1
ATOM 781 C C . PRO A 1 98 ? -15.142 -9.660 2.464 1.00 86.25 98 PRO A C 1
ATOM 783 O O . PRO A 1 98 ? -15.971 -8.795 2.737 1.00 86.25 98 PRO A O 1
ATOM 786 N N . ALA A 1 99 ? -15.306 -10.946 2.762 1.00 87.81 99 ALA A N 1
ATOM 787 C CA . ALA A 1 99 ? -16.448 -11.485 3.477 1.00 87.81 99 ALA A CA 1
ATOM 788 C C . ALA A 1 99 ? -16.105 -11.674 4.956 1.00 87.81 99 ALA A C 1
ATOM 790 O O . ALA A 1 99 ? -15.429 -12.643 5.312 1.00 87.81 99 ALA A O 1
ATOM 791 N N . PHE A 1 100 ? -16.557 -10.752 5.808 1.00 87.44 100 PH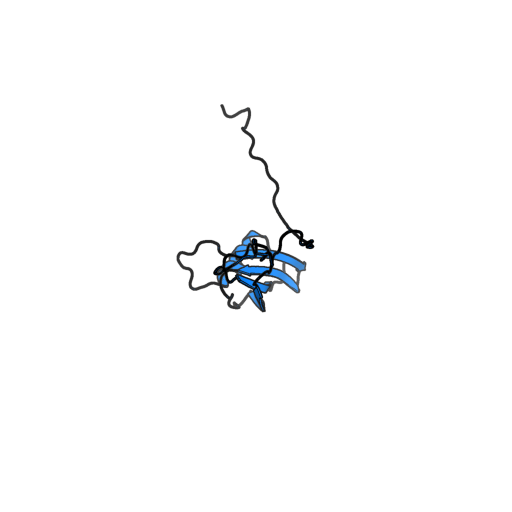E A N 1
ATOM 792 C CA . PHE A 1 100 ? -16.326 -10.818 7.250 1.00 87.44 100 PHE A CA 1
ATOM 793 C C . PHE A 1 100 ? -17.564 -11.310 7.993 1.00 87.44 100 PHE A C 1
ATOM 795 O O . PHE A 1 100 ? -18.673 -10.836 7.751 1.00 87.44 100 PHE A O 1
ATOM 802 N N . HIS A 1 101 ? -17.361 -12.215 8.948 1.00 90.94 101 HIS A N 1
ATOM 803 C CA . HIS A 1 101 ? -18.399 -12.633 9.886 1.00 90.94 101 HIS A CA 1
ATOM 804 C C . HIS A 1 101 ? -17.909 -12.531 11.334 1.00 90.94 101 HIS A C 1
ATOM 806 O O . HIS A 1 101 ? -16.710 -12.593 11.622 1.00 90.94 101 HIS A O 1
ATOM 812 N N . VAL A 1 102 ? -18.842 -12.382 12.275 1.00 94.31 102 VAL A N 1
ATOM 813 C CA . VAL A 1 102 ? -18.517 -12.318 13.707 1.00 94.31 102 VAL A CA 1
ATOM 814 C C . VAL A 1 102 ? -17.841 -13.622 14.149 1.00 94.31 102 VAL A C 1
ATOM 816 O O . VAL A 1 102 ? -18.205 -14.713 13.711 1.00 94.31 102 VAL A O 1
ATOM 819 N N . GLY A 1 103 ? -16.807 -13.500 14.985 1.00 95.25 103 GLY A N 1
ATOM 820 C CA . GLY A 1 103 ? -16.026 -14.636 15.487 1.00 95.25 103 GLY A CA 1
ATOM 821 C C . GLY A 1 103 ? -14.986 -15.197 14.509 1.00 95.25 103 GLY A C 1
ATOM 822 O O . GLY A 1 103 ? -14.232 -16.094 14.887 1.00 95.25 103 GLY A O 1
ATOM 823 N N . GLN A 1 104 ? -14.894 -14.673 13.279 1.00 95.94 104 GLN A N 1
ATOM 824 C CA . GLN A 1 104 ? -13.892 -15.109 12.308 1.00 95.94 104 GLN A CA 1
ATOM 825 C C . GLN A 1 104 ? -12.471 -14.815 12.804 1.00 95.94 104 GLN A C 1
ATOM 827 O O . GLN A 1 104 ? -12.130 -13.681 13.143 1.00 95.94 104 GLN A O 1
ATOM 832 N N . ARG A 1 105 ? -11.609 -15.836 12.805 1.00 96.00 105 ARG A N 1
ATOM 833 C CA . ARG A 1 105 ? -10.176 -15.675 13.077 1.00 96.00 105 ARG A CA 1
ATOM 834 C C . ARG A 1 105 ? -9.429 -15.516 11.763 1.00 96.00 105 ARG A C 1
ATOM 836 O O . ARG A 1 105 ? -9.434 -16.417 10.929 1.00 96.00 105 ARG A O 1
ATOM 843 N N . LEU A 1 106 ? -8.767 -14.378 11.594 1.00 95.88 106 LEU A N 1
ATOM 844 C CA . LEU A 1 106 ? -8.010 -14.045 10.393 1.00 95.88 106 LEU A CA 1
ATOM 845 C C . LEU A 1 106 ? -6.562 -13.730 10.745 1.00 95.88 106 LEU A C 1
ATOM 847 O O . LEU A 1 106 ? -6.262 -13.141 11.783 1.00 95.88 106 LEU A O 1
ATOM 851 N N . ARG A 1 107 ? -5.654 -14.089 9.838 1.00 96.50 107 ARG A N 1
A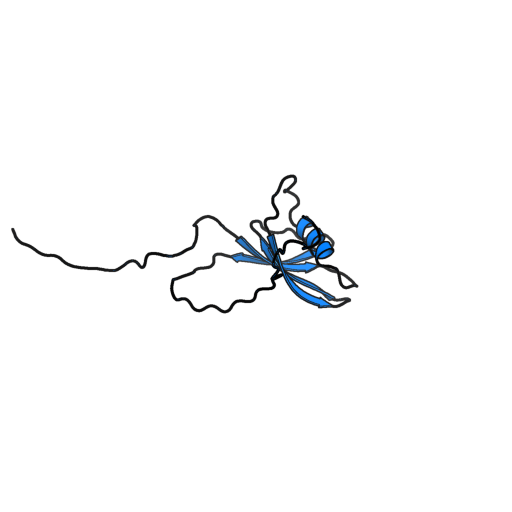TOM 852 C CA . ARG A 1 107 ? -4.282 -13.581 9.876 1.00 96.50 107 ARG A CA 1
ATOM 853 C C . ARG A 1 107 ? -4.284 -12.153 9.346 1.00 96.50 107 ARG A C 1
ATOM 855 O O . ARG A 1 107 ? -4.933 -11.876 8.340 1.00 96.50 107 ARG A O 1
ATOM 862 N N . PHE A 1 108 ? -3.510 -11.275 9.969 1.00 94.88 108 PHE A N 1
ATOM 863 C CA . PHE A 1 108 ? -3.317 -9.910 9.493 1.00 94.88 108 PHE A CA 1
ATOM 864 C C . PHE A 1 108 ? -1.829 -9.567 9.429 1.00 94.88 108 PHE A C 1
ATOM 866 O O . PHE A 1 108 ? -1.002 -10.145 10.131 1.00 94.88 108 PHE A O 1
ATOM 873 N N . ARG A 1 109 ? -1.487 -8.616 8.558 1.00 94.56 109 ARG A N 1
ATOM 874 C CA . ARG A 1 109 ? -0.145 -8.033 8.468 1.00 94.56 109 ARG A CA 1
ATOM 875 C C . ARG A 1 109 ? -0.276 -6.541 8.209 1.00 94.56 109 ARG A C 1
ATOM 877 O O . ARG A 1 109 ? -0.679 -6.147 7.114 1.00 94.56 109 ARG A O 1
ATOM 884 N N . LEU A 1 110 ? 0.100 -5.733 9.195 1.00 94.75 110 LEU A N 1
ATOM 885 C CA . LEU A 1 110 ? -0.025 -4.279 9.171 1.00 94.75 110 LEU A CA 1
ATOM 886 C C . LEU A 1 110 ? 1.345 -3.628 9.378 1.00 94.75 110 LEU A C 1
ATOM 888 O O . LEU A 1 110 ? 2.067 -3.981 10.305 1.00 94.75 110 LEU A O 1
ATOM 892 N N . ARG A 1 111 ? 1.685 -2.659 8.524 1.00 93.00 111 ARG A N 1
ATOM 893 C CA . ARG A 1 111 ? 2.785 -1.721 8.768 1.00 93.00 111 ARG A CA 1
ATOM 894 C C . ARG A 1 111 ? 2.162 -0.378 9.128 1.00 93.00 111 ARG A C 1
ATOM 896 O O . ARG A 1 111 ? 1.467 0.200 8.299 1.00 93.00 111 ARG A O 1
ATOM 903 N N . ALA A 1 112 ? 2.394 0.083 10.349 1.00 92.44 112 ALA A N 1
ATOM 904 C CA . ALA A 1 112 ? 1.845 1.328 10.879 1.00 92.44 112 ALA A CA 1
ATOM 905 C C . ALA A 1 112 ? 2.947 2.159 11.550 1.00 92.44 112 ALA A C 1
ATOM 907 O O . ALA A 1 112 ? 4.033 1.648 11.821 1.00 92.44 112 ALA A O 1
ATOM 908 N N . ASN A 1 113 ? 2.655 3.432 11.814 1.00 93.88 113 ASN A N 1
ATOM 909 C CA . ASN A 1 113 ? 3.506 4.322 12.597 1.00 93.88 113 ASN A CA 1
ATOM 910 C C . ASN A 1 113 ? 2.804 4.651 13.930 1.00 93.88 113 ASN A C 1
ATOM 912 O O . ASN A 1 113 ? 1.996 5.581 13.957 1.00 93.88 113 ASN A O 1
ATOM 916 N N . PRO A 1 114 ? 3.020 3.873 15.009 1.00 93.00 114 PRO A N 1
ATOM 917 C CA . PRO A 1 114 ? 2.375 4.124 16.294 1.00 93.00 114 PRO A CA 1
ATOM 918 C C . PRO A 1 114 ? 3.027 5.328 16.987 1.00 93.00 114 PRO A C 1
ATOM 920 O O . PRO A 1 114 ? 4.102 5.211 17.572 1.00 93.00 114 PRO A O 1
ATOM 923 N N . ILE A 1 115 ? 2.373 6.488 16.928 1.00 94.50 115 ILE A N 1
ATOM 924 C CA . ILE A 1 115 ? 2.845 7.733 17.551 1.00 94.50 115 ILE A CA 1
ATOM 925 C C . ILE A 1 115 ? 1.826 8.277 18.551 1.00 94.50 115 ILE A C 1
ATOM 927 O O . ILE A 1 115 ? 0.625 8.048 18.419 1.00 94.50 115 ILE A O 1
ATOM 931 N N . LYS A 1 116 ? 2.316 9.031 19.539 1.00 94.81 116 LYS A N 1
ATOM 932 C CA . LYS A 1 116 ? 1.494 9.810 20.471 1.00 94.81 116 LYS A CA 1
ATOM 933 C C . LYS A 1 116 ? 1.881 11.284 20.385 1.00 94.81 116 LYS A C 1
ATOM 935 O O . LYS A 1 116 ? 3.069 11.604 20.381 1.00 94.81 116 LYS A O 1
ATOM 940 N N . THR A 1 117 ? 0.894 12.171 20.346 1.00 93.25 117 THR A N 1
ATOM 941 C CA . THR A 1 117 ? 1.124 13.615 20.459 1.00 93.25 117 THR A CA 1
ATOM 942 C C . THR A 1 117 ? 1.257 13.971 21.934 1.00 93.25 117 THR A C 1
ATOM 944 O O . THR A 1 117 ? 0.360 13.676 22.721 1.00 93.25 117 THR A O 1
ATOM 947 N N . ILE A 1 118 ? 2.371 14.592 22.316 1.00 91.81 118 ILE A N 1
ATOM 948 C CA . ILE A 1 118 ? 2.590 15.127 23.665 1.00 91.81 118 ILE A CA 1
ATOM 949 C C . ILE A 1 118 ? 2.692 16.648 23.589 1.00 91.81 118 ILE A C 1
ATOM 951 O O . ILE A 1 118 ? 3.177 17.183 22.592 1.00 91.81 118 ILE A O 1
ATOM 955 N N . LYS A 1 119 ? 2.219 17.343 24.629 1.00 89.00 119 LYS A N 1
ATOM 956 C CA . LYS A 1 119 ? 2.489 18.775 24.775 1.00 89.00 119 LYS A CA 1
ATOM 957 C C . LYS A 1 119 ? 3.970 18.954 25.090 1.00 89.00 119 LYS A C 1
ATOM 959 O O . LYS A 1 119 ? 4.516 18.217 25.910 1.00 89.00 119 LYS A O 1
ATOM 964 N N . ASP A 1 120 ? 4.600 19.903 24.417 1.00 86.25 120 ASP A N 1
ATOM 965 C CA . ASP A 1 120 ? 5.971 20.292 24.717 1.00 86.25 120 ASP A CA 1
ATOM 966 C C . ASP A 1 120 ? 5.971 21.071 26.044 1.00 86.25 120 ASP A C 1
ATOM 968 O O . ASP A 1 120 ? 5.287 22.090 26.122 1.00 86.25 120 ASP A O 1
ATOM 972 N N . PRO A 1 121 ? 6.690 20.621 27.089 1.00 80.19 121 PRO A N 1
ATOM 973 C CA . PRO A 1 121 ? 6.734 21.321 28.373 1.00 80.19 121 PRO A CA 1
ATOM 974 C C . PRO A 1 121 ? 7.347 22.729 28.284 1.00 80.19 121 PRO A C 1
ATOM 976 O O . PRO A 1 121 ? 7.177 23.511 29.213 1.00 80.19 121 PRO A O 1
ATOM 979 N N . ASN A 1 122 ? 8.025 23.068 27.180 1.00 81.19 122 ASN A N 1
ATOM 980 C CA . ASN A 1 122 ? 8.629 24.383 26.946 1.00 81.19 122 ASN A CA 1
ATOM 981 C C . ASN A 1 122 ? 7.789 25.305 26.043 1.00 81.19 122 ASN A C 1
ATOM 983 O O . ASN A 1 122 ? 8.208 26.424 25.746 1.00 81.19 122 ASN A O 1
ATOM 987 N N . LYS A 1 123 ? 6.605 24.866 25.600 1.00 65.50 123 LYS A N 1
ATOM 988 C CA . LYS A 1 123 ? 5.602 25.722 24.951 1.00 65.50 123 LYS A CA 1
ATOM 989 C C . LYS A 1 123 ? 4.370 25.776 25.856 1.00 65.50 123 LYS A C 1
ATOM 991 O O . LYS A 1 123 ? 3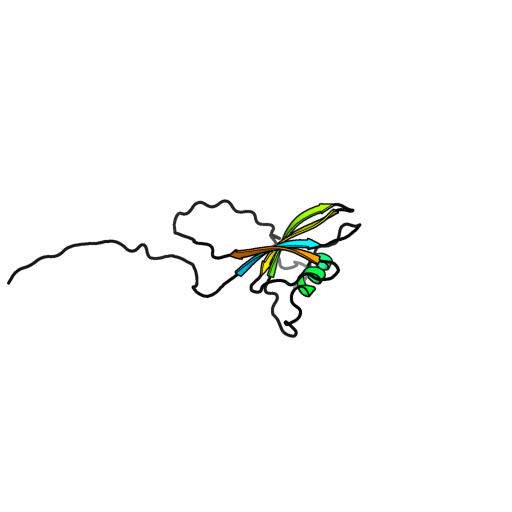.729 24.749 26.044 1.00 65.50 123 LYS A O 1
ATOM 996 N N . GLY A 1 124 ? 4.113 26.961 26.422 1.00 54.16 124 GLY A N 1
ATOM 997 C CA . GLY A 1 124 ? 3.068 27.246 27.421 1.00 54.16 124 GLY A CA 1
ATOM 998 C C . GLY A 1 124 ? 1.667 26.745 27.087 1.00 54.16 124 GLY A C 1
ATOM 999 O O . GLY A 1 124 ? 1.312 26.693 25.887 1.00 54.16 124 GLY A O 1
#